Protein AF-A0A7K2AJX7-F1 (afdb_monomer_lite)

pLDDT: mean 92.1, std 9.22, range [39.94, 98.25]

Structure (mmCIF, N/CA/C/O backbone):
data_AF-A0A7K2AJX7-F1
#
_entry.id   AF-A0A7K2AJX7-F1
#
loop_
_atom_site.group_PDB
_atom_site.id
_atom_site.type_symbol
_atom_site.label_atom_id
_atom_site.label_alt_id
_atom_site.label_comp_id
_atom_site.label_asym_id
_atom_site.label_entity_id
_atom_site.label_seq_id
_atom_site.pdbx_PDB_ins_code
_atom_site.Cartn_x
_atom_site.Cartn_y
_atom_site.Cartn_z
_atom_site.occupancy
_atom_site.B_iso_or_equiv
_atom_site.auth_seq_id
_atom_site.auth_comp_id
_atom_site.auth_asym_id
_atom_site.auth_atom_id
_atom_site.pdbx_PDB_model_num
ATOM 1 N N . MET A 1 1 ? -2.634 -3.127 -13.736 1.00 83.56 1 MET A N 1
ATOM 2 C CA . MET A 1 1 ? -1.164 -2.987 -13.798 1.00 83.56 1 MET A CA 1
ATOM 3 C C . MET A 1 1 ? -0.470 -3.436 -12.511 1.00 83.56 1 MET A C 1
ATOM 5 O O . MET A 1 1 ? 0.397 -4.278 -12.623 1.00 83.56 1 MET A O 1
ATOM 9 N N . SER A 1 2 ? -0.853 -2.978 -11.305 1.00 89.31 2 SER A N 1
ATOM 10 C CA . SER A 1 2 ? -0.227 -3.463 -10.051 1.00 89.31 2 SER A CA 1
ATOM 11 C C . SER A 1 2 ? -0.227 -4.989 -9.900 1.00 89.31 2 SER A C 1
ATOM 13 O O . SER A 1 2 ? 0.815 -5.545 -9.590 1.00 89.31 2 SER A O 1
ATOM 15 N N . LYS A 1 3 ? -1.351 -5.655 -10.211 1.00 93.62 3 LYS A N 1
ATOM 16 C CA . LYS A 1 3 ? -1.447 -7.123 -10.252 1.00 93.62 3 LYS A CA 1
ATOM 17 C C . LYS A 1 3 ? -0.375 -7.754 -11.155 1.00 93.62 3 LYS A C 1
ATOM 19 O O . LYS A 1 3 ? 0.412 -8.548 -10.676 1.00 93.62 3 LYS A O 1
ATOM 24 N N . ALA A 1 4 ? -0.299 -7.321 -12.415 1.00 93.06 4 ALA A N 1
ATOM 25 C CA . ALA A 1 4 ? 0.663 -7.850 -13.383 1.00 93.06 4 ALA A CA 1
ATOM 26 C C . ALA A 1 4 ? 2.126 -7.639 -12.952 1.00 93.06 4 ALA A C 1
ATOM 28 O O . ALA A 1 4 ? 2.943 -8.530 -13.128 1.00 93.06 4 ALA A O 1
ATOM 29 N N . VAL A 1 5 ? 2.453 -6.479 -12.362 1.00 93.75 5 VAL A N 1
ATOM 30 C CA . VAL A 1 5 ? 3.798 -6.221 -11.811 1.00 93.75 5 VAL A CA 1
ATOM 31 C C . VAL A 1 5 ? 4.105 -7.165 -10.649 1.00 93.75 5 VAL A C 1
ATOM 33 O O . VAL A 1 5 ? 5.221 -7.653 -10.556 1.00 93.75 5 VAL A O 1
ATOM 36 N N . TYR A 1 6 ? 3.133 -7.420 -9.770 1.00 95.94 6 TYR A N 1
ATOM 37 C CA . TYR A 1 6 ? 3.307 -8.334 -8.644 1.00 95.94 6 TYR A CA 1
ATOM 38 C C . TYR A 1 6 ? 3.497 -9.781 -9.104 1.00 95.94 6 TYR A C 1
ATOM 40 O O . TYR A 1 6 ? 4.504 -10.383 -8.765 1.00 95.94 6 TYR A O 1
ATOM 48 N N . GLU A 1 7 ? 2.598 -10.299 -9.944 1.00 95.50 7 GLU A N 1
ATOM 49 C CA . GLU A 1 7 ? 2.668 -11.675 -10.463 1.00 95.50 7 GLU A CA 1
ATOM 50 C C . GLU A 1 7 ? 3.962 -11.931 -11.252 1.00 95.50 7 GLU A C 1
ATOM 52 O O . GLU A 1 7 ? 4.569 -12.988 -11.123 1.00 95.50 7 GLU A O 1
ATOM 57 N N . ALA A 1 8 ? 4.437 -10.950 -12.029 1.00 95.44 8 ALA A N 1
ATOM 58 C CA . ALA A 1 8 ? 5.695 -11.074 -12.767 1.00 95.44 8 ALA A CA 1
ATOM 59 C C . ALA A 1 8 ? 6.941 -11.130 -11.863 1.00 95.44 8 ALA A C 1
ATOM 61 O O . ALA A 1 8 ? 8.007 -11.535 -12.324 1.00 95.44 8 ALA A O 1
ATOM 62 N N . LEU A 1 9 ? 6.824 -10.690 -10.607 1.00 95.56 9 LEU A N 1
ATOM 63 C CA . LEU A 1 9 ? 7.930 -10.556 -9.661 1.00 95.56 9 LEU A CA 1
ATOM 64 C C . LEU A 1 9 ? 7.789 -11.460 -8.427 1.00 95.56 9 LEU A C 1
ATOM 66 O O . LEU A 1 9 ? 8.690 -11.483 -7.600 1.00 95.56 9 LEU A O 1
ATOM 70 N N . GLU A 1 10 ? 6.700 -12.219 -8.299 1.00 93.31 10 GLU A N 1
ATOM 71 C CA . GLU A 1 10 ? 6.389 -13.024 -7.108 1.00 93.31 10 GLU A CA 1
ATOM 72 C C . GLU A 1 10 ? 7.441 -14.110 -6.827 1.00 93.31 10 GLU A C 1
ATOM 74 O O . GLU A 1 10 ? 7.715 -14.431 -5.674 1.00 93.31 10 GLU A O 1
ATOM 79 N N . CYS A 1 11 ? 8.079 -14.642 -7.873 1.00 94.25 11 CYS A N 1
ATOM 80 C CA . CYS A 1 11 ? 9.150 -15.634 -7.748 1.00 94.25 11 CYS A CA 1
ATOM 81 C C . CYS A 1 11 ? 10.557 -15.020 -7.630 1.00 94.25 11 CYS A C 1
ATOM 83 O O . CYS A 1 11 ? 11.542 -15.759 -7.592 1.00 94.25 11 CYS A O 1
ATOM 85 N N . VAL A 1 12 ? 10.680 -13.691 -7.633 1.00 96.38 12 VAL A N 1
ATOM 86 C CA . VAL A 1 12 ? 11.974 -13.012 -7.505 1.00 96.38 12 VAL A CA 1
ATOM 87 C C . VAL A 1 12 ? 12.388 -13.007 -6.026 1.00 96.38 12 VAL A C 1
ATOM 89 O O . VAL A 1 12 ? 11.567 -12.657 -5.178 1.00 96.38 12 VAL A O 1
ATOM 92 N N . PRO A 1 13 ? 13.640 -13.370 -5.686 1.00 96.88 13 PRO A N 1
ATOM 93 C CA . PRO A 1 13 ? 14.113 -13.355 -4.302 1.00 96.88 13 PRO A CA 1
ATOM 94 C C . PRO A 1 13 ? 13.970 -11.980 -3.639 1.00 96.88 13 PRO A C 1
ATOM 96 O O . PRO A 1 13 ? 14.155 -10.946 -4.288 1.00 96.88 13 PRO A O 1
ATOM 99 N N . ALA A 1 14 ? 13.684 -11.968 -2.335 1.00 93.75 14 ALA A N 1
ATOM 100 C CA . ALA A 1 14 ? 13.473 -10.736 -1.576 1.00 93.75 14 ALA A CA 1
ATOM 101 C C . ALA A 1 14 ? 14.695 -9.806 -1.629 1.00 93.75 14 ALA A C 1
ATOM 103 O O . ALA A 1 14 ? 14.536 -8.600 -1.754 1.00 93.75 14 ALA A O 1
ATOM 104 N N . GLU A 1 15 ? 15.906 -10.360 -1.650 1.00 96.56 15 GLU A N 1
ATOM 105 C CA . GLU A 1 15 ? 17.162 -9.612 -1.741 1.00 96.56 15 GLU A CA 1
ATOM 106 C C . GLU A 1 15 ? 17.263 -8.807 -3.043 1.00 96.56 15 GLU A C 1
ATOM 108 O O . GLU A 1 15 ? 17.814 -7.709 -3.062 1.00 96.56 15 GLU A O 1
ATOM 113 N N . VAL A 1 16 ? 16.707 -9.339 -4.136 1.00 96.94 16 VAL A N 1
ATOM 114 C CA . VAL A 1 16 ? 16.641 -8.642 -5.428 1.00 96.94 16 VAL A CA 1
ATOM 115 C C . VAL A 1 16 ? 15.528 -7.595 -5.409 1.00 96.94 16 VAL A C 1
ATOM 117 O O . VAL A 1 16 ? 15.697 -6.503 -5.945 1.00 96.94 16 VAL A O 1
ATOM 120 N N . LEU A 1 17 ? 14.396 -7.898 -4.768 1.00 95.44 17 LEU A N 1
ATOM 121 C CA . LEU A 1 17 ? 13.295 -6.947 -4.586 1.00 95.44 17 LEU A CA 1
ATOM 122 C C . LEU A 1 17 ? 13.648 -5.797 -3.630 1.00 95.44 17 LEU A C 1
ATOM 124 O O . LEU A 1 17 ? 13.038 -4.733 -3.726 1.00 95.44 17 LEU A O 1
ATOM 128 N N . ASP A 1 18 ? 14.624 -5.979 -2.746 1.00 93.88 18 ASP A N 1
ATOM 129 C CA . ASP A 1 18 ? 15.121 -4.943 -1.840 1.00 93.88 18 ASP A CA 1
ATOM 130 C C . ASP A 1 18 ? 16.225 -4.078 -2.472 1.00 93.88 18 ASP A C 1
ATOM 132 O O . ASP A 1 18 ? 16.522 -3.003 -1.949 1.00 93.88 18 ASP A O 1
ATOM 136 N N . ASP A 1 19 ? 16.798 -4.480 -3.614 1.00 96.38 19 ASP A N 1
ATOM 137 C CA . ASP A 1 19 ? 17.818 -3.706 -4.326 1.00 96.38 19 ASP A CA 1
ATOM 138 C C . ASP A 1 19 ? 17.204 -2.497 -5.073 1.00 96.38 19 ASP A C 1
ATOM 140 O O . ASP A 1 19 ? 16.436 -2.661 -6.032 1.00 96.38 19 ASP A O 1
ATOM 144 N N . PRO A 1 20 ? 17.572 -1.247 -4.724 1.00 96.25 20 PRO A N 1
ATOM 145 C CA . PRO A 1 20 ? 17.168 -0.064 -5.480 1.00 96.25 20 PRO A CA 1
ATOM 146 C C . PRO A 1 20 ? 17.550 -0.109 -6.966 1.00 96.25 20 PRO A C 1
ATOM 148 O O . PRO A 1 20 ? 16.803 0.393 -7.818 1.00 96.25 20 PRO A O 1
ATOM 151 N N . GLY A 1 21 ? 18.707 -0.704 -7.276 1.00 95.81 21 GLY A N 1
ATOM 152 C CA . GLY A 1 21 ? 19.249 -0.833 -8.623 1.00 95.81 21 GLY A CA 1
ATOM 153 C C . GLY A 1 21 ? 18.372 -1.697 -9.521 1.00 95.81 21 GLY A C 1
ATOM 154 O O . GLY A 1 21 ? 18.115 -1.316 -10.666 1.00 95.81 21 GLY A O 1
ATOM 155 N N . PHE A 1 22 ? 17.830 -2.794 -8.990 1.00 96.94 22 PHE A N 1
ATOM 156 C CA . PHE A 1 22 ? 16.862 -3.644 -9.680 1.00 96.94 22 PHE A CA 1
ATOM 157 C C . PHE A 1 22 ? 15.633 -2.856 -10.160 1.00 96.94 22 PHE A C 1
ATOM 159 O O . PHE A 1 22 ? 15.282 -2.888 -11.345 1.00 96.94 22 PHE A O 1
ATOM 166 N N . TRP A 1 23 ? 15.009 -2.071 -9.278 1.00 96.88 23 TRP A N 1
ATOM 167 C CA . TRP A 1 23 ? 13.841 -1.257 -9.639 1.00 96.88 23 TRP A CA 1
ATOM 168 C C . TRP A 1 23 ? 14.170 -0.155 -10.639 1.00 96.88 23 TRP A C 1
ATOM 170 O O . TRP A 1 23 ? 13.371 0.113 -11.544 1.00 96.88 23 TRP A O 1
ATOM 180 N N . ARG A 1 24 ? 15.350 0.458 -10.506 1.00 96.38 24 ARG A N 1
ATOM 181 C CA . ARG A 1 24 ? 15.862 1.446 -11.460 1.00 96.38 24 ARG A CA 1
ATOM 182 C C . ARG A 1 24 ? 16.050 0.830 -12.839 1.00 96.38 24 ARG A C 1
ATOM 184 O O . ARG A 1 24 ? 15.589 1.399 -13.827 1.00 96.38 24 ARG A O 1
ATOM 191 N N . TYR A 1 25 ? 16.653 -0.354 -12.901 1.00 97.00 25 TYR A N 1
ATOM 192 C CA . TYR A 1 25 ? 16.825 -1.110 -14.135 1.00 97.00 25 TYR A CA 1
ATOM 193 C C . TYR A 1 25 ? 15.477 -1.426 -14.788 1.00 97.00 25 TYR A C 1
ATOM 195 O O . TYR A 1 25 ? 15.282 -1.070 -15.948 1.00 97.00 25 TYR A O 1
ATOM 203 N N . LEU A 1 26 ? 14.515 -2.001 -14.055 1.00 96.81 26 LEU A N 1
ATOM 204 C CA . LEU A 1 26 ? 13.186 -2.296 -14.602 1.00 96.81 26 LEU A CA 1
ATOM 205 C C . LEU A 1 26 ? 12.487 -1.038 -15.130 1.00 96.81 26 LEU A C 1
ATOM 207 O O . LEU A 1 26 ? 11.954 -1.035 -16.244 1.00 96.81 26 LEU A O 1
ATOM 211 N N . SER A 1 27 ? 12.526 0.037 -14.341 1.00 96.44 27 SER A N 1
ATOM 212 C CA . SER A 1 27 ? 11.886 1.309 -14.671 1.00 96.44 27 SER A CA 1
ATOM 213 C C . SER A 1 27 ? 12.445 1.910 -15.955 1.00 96.44 27 SER A C 1
ATOM 215 O O . SER A 1 27 ? 11.671 2.286 -16.829 1.00 96.44 27 SER A O 1
ATOM 217 N N . LEU A 1 28 ? 13.771 1.971 -16.097 1.00 95.44 28 LEU A N 1
ATOM 218 C CA . LEU A 1 28 ? 14.417 2.580 -17.262 1.00 95.44 28 LEU A CA 1
ATOM 219 C C . LEU A 1 28 ? 14.406 1.663 -18.491 1.00 95.44 28 LEU A C 1
ATOM 221 O O . LEU A 1 28 ? 14.245 2.140 -19.609 1.00 95.44 28 LEU A O 1
ATOM 225 N N . ARG A 1 29 ? 14.578 0.349 -18.306 1.00 97.00 29 ARG A N 1
ATOM 226 C CA . ARG A 1 29 ? 14.749 -0.593 -19.421 1.00 97.00 29 ARG A CA 1
ATOM 227 C C . ARG A 1 29 ? 13.436 -1.023 -20.066 1.00 97.00 29 ARG A C 1
ATOM 229 O O . ARG A 1 29 ? 13.428 -1.235 -21.281 1.00 97.00 29 ARG A O 1
ATOM 236 N N . TYR A 1 30 ? 12.381 -1.208 -19.269 1.00 95.88 30 TYR A N 1
ATOM 237 C CA . TYR A 1 30 ? 11.137 -1.852 -19.716 1.00 95.88 30 TYR A CA 1
ATOM 238 C C . TYR A 1 30 ? 9.883 -0.999 -19.514 1.00 95.88 30 TYR A C 1
ATOM 240 O O . TYR A 1 30 ? 8.903 -1.199 -20.225 1.00 95.88 30 TYR A O 1
ATOM 248 N N . PHE A 1 31 ? 9.889 -0.057 -18.567 1.00 96.00 31 PHE A N 1
ATOM 249 C CA . PHE A 1 31 ? 8.690 0.705 -18.193 1.00 96.00 31 PHE A CA 1
ATOM 250 C C . PHE A 1 31 ? 8.821 2.216 -18.398 1.00 96.00 31 PHE A C 1
ATOM 252 O O . PHE A 1 31 ? 7.939 2.956 -17.957 1.00 96.00 31 PHE A O 1
ATOM 259 N N . TRP A 1 32 ? 9.879 2.678 -19.070 1.00 94.75 32 TRP A N 1
ATOM 260 C CA . TRP A 1 32 ? 10.177 4.103 -19.206 1.00 94.75 32 TRP A CA 1
ATOM 261 C C . TRP A 1 32 ? 8.992 4.878 -19.775 1.00 94.75 32 TRP A C 1
ATOM 263 O O . TRP A 1 32 ? 8.509 5.804 -19.127 1.00 94.75 32 TRP A O 1
ATOM 273 N N . ASP A 1 33 ? 8.461 4.443 -20.919 1.00 94.44 33 ASP A N 1
ATOM 274 C CA . ASP A 1 33 ? 7.368 5.139 -21.603 1.00 94.44 33 ASP A CA 1
ATOM 275 C C . ASP A 1 33 ? 6.112 5.224 -20.732 1.00 94.44 33 ASP A C 1
ATOM 277 O O . ASP A 1 33 ? 5.469 6.270 -20.641 1.00 94.44 33 ASP A O 1
ATOM 281 N N . PHE A 1 34 ? 5.790 4.142 -20.018 1.00 94.19 34 PHE A N 1
ATOM 282 C CA . PHE A 1 34 ? 4.660 4.115 -19.094 1.00 94.19 34 PHE A CA 1
ATOM 283 C C . PHE A 1 34 ? 4.852 5.089 -17.926 1.00 94.19 34 PHE A C 1
ATOM 285 O O . PHE A 1 34 ? 3.918 5.806 -17.560 1.00 94.19 34 PHE A O 1
ATOM 292 N N . ILE A 1 35 ? 6.044 5.116 -17.323 1.00 94.50 35 ILE A N 1
ATOM 293 C CA . ILE A 1 35 ? 6.345 5.988 -16.182 1.00 94.50 35 ILE A CA 1
ATOM 294 C C . ILE A 1 35 ? 6.377 7.453 -16.627 1.00 94.50 35 ILE A C 1
ATOM 296 O O . ILE A 1 35 ? 5.765 8.291 -15.967 1.00 94.50 35 ILE A O 1
ATOM 300 N N . ALA A 1 36 ? 7.025 7.748 -17.755 1.00 93.69 36 ALA A N 1
ATOM 301 C CA . ALA A 1 36 ? 7.120 9.088 -18.321 1.00 93.69 36 ALA A CA 1
ATOM 302 C C . ALA A 1 36 ? 5.742 9.647 -18.694 1.00 93.69 36 ALA A C 1
ATOM 304 O O . ALA A 1 36 ? 5.429 10.779 -18.335 1.00 93.69 36 ALA A O 1
ATOM 305 N N . TRP A 1 37 ? 4.880 8.837 -19.321 1.00 93.50 37 TRP A N 1
ATOM 306 C CA . TRP A 1 37 ? 3.487 9.207 -19.587 1.00 93.50 37 TRP A CA 1
ATOM 307 C C . TRP A 1 37 ? 2.703 9.467 -18.294 1.00 93.50 37 TRP A C 1
ATOM 309 O O . TRP A 1 37 ? 1.980 10.454 -18.171 1.00 93.50 37 TRP A O 1
ATOM 319 N N . ARG A 1 38 ? 2.850 8.590 -17.296 1.00 90.00 38 ARG A N 1
ATOM 320 C CA . ARG A 1 38 ? 2.105 8.687 -16.037 1.00 90.00 38 ARG A CA 1
ATOM 321 C C . ARG A 1 38 ? 2.490 9.917 -15.213 1.00 90.00 38 ARG A C 1
ATOM 323 O O . ARG A 1 38 ? 1.624 10.519 -14.579 1.00 90.00 38 ARG A O 1
ATOM 330 N N . GLU A 1 39 ? 3.777 10.234 -15.163 1.00 91.94 39 GLU A N 1
ATOM 331 C CA . GLU A 1 39 ? 4.352 11.268 -14.299 1.00 91.94 39 GLU A CA 1
ATOM 332 C C . GLU A 1 39 ? 4.834 12.488 -15.114 1.00 91.94 39 GLU A C 1
ATOM 334 O O . GLU A 1 39 ? 5.680 13.251 -14.648 1.00 91.94 39 GLU A O 1
ATOM 339 N N . GLU A 1 40 ? 4.255 12.712 -16.303 1.00 92.12 40 GLU A N 1
ATOM 340 C CA . GLU A 1 40 ? 4.613 13.767 -17.270 1.00 92.12 40 GLU A CA 1
ATOM 341 C C . GLU A 1 40 ? 4.817 15.139 -16.605 1.00 92.12 40 GLU A C 1
ATOM 343 O O . GLU A 1 40 ? 5.854 15.784 -16.765 1.00 92.12 40 GLU A O 1
ATOM 348 N N . LYS A 1 41 ? 3.866 15.559 -15.757 1.00 89.31 41 LYS A N 1
ATOM 349 C CA . LYS A 1 41 ? 3.941 16.837 -15.023 1.00 89.31 41 LYS A CA 1
ATOM 350 C C . LYS A 1 41 ? 5.124 16.912 -14.062 1.00 89.31 41 LYS A C 1
ATOM 352 O O . LYS A 1 41 ? 5.670 17.987 -13.834 1.00 89.31 41 LYS A O 1
ATOM 357 N N . ALA A 1 42 ? 5.487 15.801 -13.430 1.00 86.94 42 ALA A N 1
ATOM 358 C CA . ALA A 1 42 ? 6.614 15.769 -12.509 1.00 86.94 42 ALA A CA 1
ATOM 359 C C . ALA A 1 42 ? 7.951 15.722 -13.265 1.00 86.94 42 ALA A C 1
ATOM 361 O O . ALA A 1 42 ? 8.929 16.315 -12.806 1.00 86.94 42 ALA A O 1
ATOM 362 N N . PHE A 1 43 ? 7.977 15.069 -14.428 1.00 90.06 43 PHE A N 1
ATOM 363 C CA . PHE A 1 43 ? 9.147 14.969 -15.302 1.00 90.06 43 PHE A CA 1
ATOM 364 C C . PHE A 1 43 ? 9.470 16.303 -15.977 1.00 90.06 43 PHE A C 1
ATOM 366 O O . PHE A 1 43 ? 10.635 16.691 -16.014 1.00 90.06 43 PHE A O 1
ATOM 373 N N . ALA A 1 44 ? 8.453 17.082 -16.357 1.00 88.31 44 ALA A N 1
ATOM 374 C CA . ALA A 1 44 ? 8.624 18.467 -16.806 1.00 88.31 44 ALA A CA 1
ATOM 375 C C . ALA A 1 44 ? 9.381 19.353 -15.790 1.00 88.31 44 ALA A C 1
ATOM 377 O O . ALA A 1 44 ? 10.016 20.328 -16.177 1.00 88.31 44 ALA A O 1
ATOM 378 N N . ASN A 1 45 ? 9.371 18.990 -14.500 1.00 88.56 45 ASN A N 1
ATOM 379 C CA . ASN A 1 45 ? 10.109 19.678 -13.434 1.00 88.56 45 ASN A CA 1
ATOM 380 C C . ASN A 1 45 ? 11.484 19.043 -13.122 1.00 88.56 45 ASN A C 1
ATOM 382 O O . ASN A 1 45 ? 12.070 19.328 -12.079 1.00 88.56 45 ASN A O 1
ATOM 386 N N . GLY A 1 46 ? 11.986 18.132 -13.961 1.00 85.25 46 GLY A N 1
ATOM 387 C CA . GLY A 1 46 ? 13.305 17.507 -13.805 1.00 85.25 46 GLY A CA 1
ATOM 388 C C . GLY A 1 46 ? 13.379 16.352 -12.798 1.00 85.25 46 GLY A C 1
ATOM 389 O O . GLY A 1 46 ? 14.425 15.715 -12.673 1.00 85.25 46 GLY A O 1
ATOM 390 N N . ASN A 1 47 ? 12.291 16.020 -12.097 1.00 84.06 47 ASN A N 1
ATOM 391 C CA . ASN A 1 47 ? 12.315 15.093 -10.959 1.00 84.06 47 ASN A CA 1
ATOM 392 C C . ASN A 1 47 ? 12.133 13.617 -11.358 1.00 84.06 47 ASN A C 1
ATOM 394 O O . ASN A 1 47 ? 11.267 12.922 -10.828 1.00 84.06 47 ASN A O 1
ATOM 398 N N . HIS A 1 48 ? 12.935 13.143 -12.308 1.00 88.62 48 HIS A N 1
ATOM 399 C CA . HIS A 1 48 ? 12.799 11.813 -12.909 1.00 88.62 48 HIS A CA 1
ATOM 400 C C . HIS A 1 48 ? 13.149 10.697 -11.918 1.00 88.62 48 HIS A C 1
ATOM 402 O O . HIS A 1 48 ? 12.361 9.775 -11.701 1.00 88.62 48 HIS A O 1
ATOM 408 N N . MET A 1 49 ? 14.304 10.829 -11.252 1.00 90.31 49 MET A N 1
ATOM 409 C CA . MET A 1 49 ? 14.867 9.795 -10.374 1.00 90.31 49 MET A CA 1
ATOM 410 C C . MET A 1 49 ? 13.923 9.394 -9.240 1.00 90.31 49 MET A C 1
ATOM 412 O O . MET A 1 49 ? 13.817 8.219 -8.918 1.00 90.31 49 MET A O 1
ATOM 416 N N . LYS A 1 50 ? 13.134 10.329 -8.704 1.00 91.12 50 LYS A N 1
ATOM 417 C CA . LYS A 1 50 ? 12.148 10.041 -7.652 1.00 91.12 50 LYS A CA 1
ATOM 418 C C . LYS A 1 50 ? 11.145 8.937 -8.020 1.00 91.12 50 LYS A C 1
ATOM 420 O O . LYS A 1 50 ? 10.644 8.266 -7.122 1.00 91.12 50 LYS A O 1
ATOM 425 N N . TYR A 1 51 ? 10.817 8.782 -9.302 1.00 93.12 51 TYR A N 1
ATOM 426 C CA . TYR A 1 51 ? 9.766 7.870 -9.764 1.00 93.12 51 TYR A CA 1
ATOM 427 C C . TYR A 1 51 ? 10.297 6.580 -10.387 1.00 93.12 51 TYR A C 1
ATOM 429 O O . TYR A 1 51 ? 9.506 5.661 -10.601 1.00 93.12 51 TYR A O 1
ATOM 437 N N . VAL A 1 52 ? 11.602 6.504 -10.651 1.00 93.62 52 VAL A N 1
ATOM 438 C CA . VAL A 1 52 ? 12.259 5.329 -11.246 1.00 93.62 52 VAL A CA 1
ATOM 439 C C . VAL A 1 52 ? 13.223 4.642 -10.281 1.00 93.62 52 VAL A C 1
ATOM 441 O O . VAL A 1 52 ? 13.539 3.477 -10.479 1.00 93.62 52 VAL A O 1
ATOM 444 N N . ASP A 1 53 ? 13.691 5.337 -9.245 1.00 92.50 53 ASP A N 1
ATOM 445 C CA . ASP A 1 53 ? 14.709 4.836 -8.326 1.00 92.50 53 ASP A CA 1
ATOM 446 C C . ASP A 1 53 ? 14.104 4.176 -7.082 1.00 92.50 53 ASP A C 1
ATOM 448 O O . ASP A 1 53 ? 13.337 4.800 -6.340 1.00 92.50 53 ASP A O 1
ATOM 452 N N . GLY A 1 54 ? 14.480 2.920 -6.832 1.00 90.56 54 GLY A N 1
ATOM 453 C CA . GLY A 1 54 ? 13.988 2.136 -5.702 1.00 90.56 54 GLY A CA 1
ATOM 454 C C . GLY A 1 54 ? 14.453 2.631 -4.328 1.00 90.56 54 GLY A C 1
ATOM 455 O O . GLY A 1 54 ? 13.850 2.233 -3.335 1.00 90.56 54 GLY A O 1
ATOM 456 N N . GLU A 1 55 ? 15.433 3.547 -4.246 1.00 92.25 55 GLU A N 1
ATOM 457 C CA . GLU A 1 55 ? 15.906 4.123 -2.969 1.00 92.25 55 GLU A CA 1
ATOM 458 C C . GLU A 1 55 ? 14.756 4.734 -2.160 1.00 92.25 55 GLU A C 1
ATOM 460 O O . GLU A 1 55 ? 14.717 4.680 -0.931 1.00 92.25 55 GLU A O 1
ATOM 465 N N . LYS A 1 56 ? 13.770 5.298 -2.865 1.00 89.06 56 LYS A N 1
ATOM 466 C CA . LYS A 1 56 ? 12.503 5.746 -2.290 1.00 89.06 56 LYS A CA 1
ATOM 467 C C . LYS A 1 56 ? 11.391 4.839 -2.800 1.00 89.06 56 LYS A C 1
ATOM 469 O O . LYS A 1 56 ? 10.548 5.270 -3.583 1.00 89.06 56 LYS A O 1
ATOM 474 N N . SER A 1 57 ? 11.361 3.598 -2.318 1.00 89.25 57 SER A N 1
ATOM 475 C CA . SER A 1 57 ? 10.434 2.521 -2.717 1.00 89.25 57 SER A CA 1
ATOM 476 C C . SER A 1 57 ? 8.960 2.946 -2.842 1.00 89.25 57 SER A C 1
ATOM 478 O O . SER A 1 57 ? 8.247 2.578 -3.771 1.00 89.25 57 SER A O 1
ATOM 480 N N . VAL A 1 58 ? 8.486 3.795 -1.935 1.00 90.94 58 VAL A N 1
ATOM 481 C CA . VAL A 1 58 ? 7.108 4.319 -1.918 1.00 90.94 58 VAL A CA 1
ATOM 482 C C . VAL A 1 58 ? 6.862 5.504 -2.870 1.00 90.94 58 VAL A C 1
ATOM 484 O O . VAL A 1 58 ? 5.719 5.927 -3.049 1.00 90.94 58 VAL A O 1
ATOM 487 N N . GLU A 1 59 ? 7.906 6.085 -3.453 1.00 92.12 59 GLU A N 1
ATOM 488 C CA . GLU A 1 59 ? 7.838 7.110 -4.506 1.00 92.12 59 GLU A CA 1
ATOM 489 C C . GLU A 1 59 ? 7.967 6.478 -5.894 1.00 92.12 59 GLU A C 1
ATOM 491 O O . GLU A 1 59 ? 7.164 6.809 -6.774 1.00 92.12 59 GLU A O 1
ATOM 496 N N . CYS A 1 60 ? 8.910 5.536 -6.040 1.00 94.75 60 CYS A N 1
ATOM 497 C CA . CYS A 1 60 ? 9.136 4.751 -7.249 1.00 94.75 60 CYS A CA 1
ATOM 498 C C . CYS A 1 60 ? 7.832 4.122 -7.739 1.00 94.75 60 CYS A C 1
ATOM 500 O O . CYS A 1 60 ? 7.102 3.487 -6.974 1.00 94.75 60 CYS A O 1
ATOM 502 N N . VAL A 1 61 ? 7.512 4.305 -9.021 1.00 94.25 61 VAL A N 1
ATOM 503 C CA . VAL A 1 61 ? 6.232 3.866 -9.583 1.00 94.25 61 VAL A CA 1
ATOM 504 C C . VAL A 1 61 ? 6.096 2.350 -9.496 1.00 94.25 61 VAL A C 1
ATOM 506 O O . VAL A 1 61 ? 5.079 1.881 -8.980 1.00 94.25 61 VAL A O 1
ATOM 509 N N . LEU A 1 62 ? 7.106 1.599 -9.944 1.00 95.62 62 LEU A N 1
ATOM 510 C CA . LEU A 1 62 ? 7.051 0.136 -9.976 1.00 95.62 62 LEU A CA 1
ATOM 511 C C . LEU A 1 62 ? 7.076 -0.469 -8.576 1.00 95.62 62 LEU A C 1
ATOM 513 O O . LEU A 1 62 ? 6.174 -1.238 -8.243 1.00 95.62 62 LEU A O 1
ATOM 517 N N . THR A 1 63 ? 8.022 -0.055 -7.730 1.00 95.62 63 THR A N 1
ATOM 518 C CA . THR A 1 63 ? 8.119 -0.564 -6.357 1.00 95.62 63 THR A CA 1
ATOM 519 C C . THR A 1 63 ? 6.834 -0.279 -5.584 1.00 95.62 63 THR A C 1
ATOM 521 O O . THR A 1 63 ? 6.275 -1.164 -4.944 1.00 95.62 63 THR A O 1
ATOM 524 N N . ARG A 1 64 ? 6.253 0.919 -5.721 1.00 94.69 64 ARG A N 1
ATOM 525 C CA . ARG A 1 64 ? 4.955 1.241 -5.113 1.00 94.69 64 ARG A CA 1
ATOM 526 C C . ARG A 1 64 ? 3.828 0.363 -5.649 1.00 94.69 64 ARG A C 1
ATOM 528 O O . ARG A 1 64 ? 2.927 0.013 -4.894 1.00 94.69 64 ARG A O 1
ATOM 535 N N . MET A 1 65 ? 3.812 0.056 -6.943 1.00 94.25 65 MET A N 1
ATOM 536 C CA . MET A 1 65 ? 2.782 -0.803 -7.532 1.00 94.25 65 MET A CA 1
ATOM 537 C C . MET A 1 65 ? 2.873 -2.235 -7.016 1.00 94.25 65 MET A C 1
ATOM 539 O O . MET A 1 65 ? 1.823 -2.801 -6.712 1.00 94.25 65 MET A O 1
ATOM 543 N N . TYR A 1 66 ? 4.092 -2.754 -6.864 1.00 96.00 66 TYR A N 1
ATOM 544 C CA . TYR A 1 66 ? 4.379 -4.038 -6.235 1.00 96.00 66 TYR A CA 1
ATOM 545 C C . TYR A 1 66 ? 3.951 -4.046 -4.760 1.00 96.00 66 TYR A C 1
ATOM 547 O O . TYR A 1 66 ? 3.094 -4.832 -4.360 1.00 96.00 66 TYR A O 1
ATOM 555 N N . LEU A 1 67 ? 4.442 -3.087 -3.968 1.00 95.69 67 LEU A N 1
ATOM 556 C CA . LEU A 1 67 ? 4.170 -2.998 -2.531 1.00 95.69 67 LEU A CA 1
ATOM 557 C C . LEU A 1 67 ? 2.683 -2.822 -2.206 1.00 95.69 67 LEU A C 1
ATOM 559 O O . LEU A 1 67 ? 2.232 -3.291 -1.171 1.00 95.69 67 LEU A O 1
ATOM 563 N N . ARG A 1 68 ? 1.890 -2.176 -3.071 1.00 95.62 68 ARG A N 1
ATOM 564 C CA . ARG A 1 68 ? 0.427 -2.103 -2.884 1.00 95.62 68 ARG A CA 1
ATOM 565 C C . ARG A 1 68 ? -0.239 -3.470 -2.944 1.00 95.62 68 ARG A C 1
ATOM 567 O O . ARG A 1 68 ? -1.155 -3.707 -2.168 1.00 95.62 68 ARG A O 1
ATOM 574 N N . MET A 1 69 ? 0.187 -4.326 -3.873 1.00 96.06 69 MET A N 1
ATOM 575 C CA . MET A 1 69 ? -0.327 -5.693 -3.981 1.00 96.06 69 MET A CA 1
ATOM 576 C C . MET A 1 69 ? 0.118 -6.529 -2.787 1.00 96.06 69 MET A C 1
ATOM 578 O O . MET A 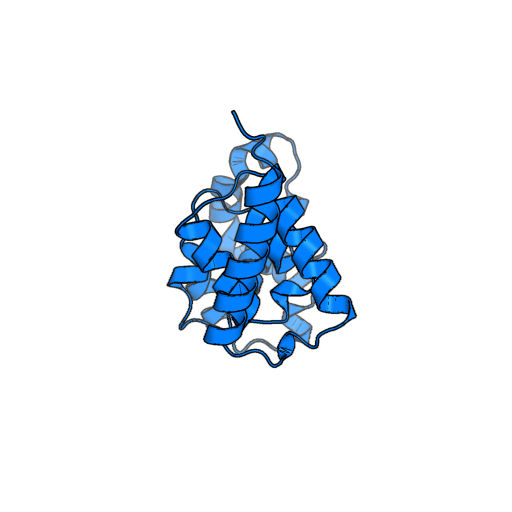1 69 ? -0.721 -7.155 -2.147 1.00 96.06 69 MET A O 1
ATOM 582 N N . ALA A 1 70 ? 1.405 -6.447 -2.436 1.00 95.62 70 ALA A N 1
ATOM 583 C CA . ALA A 1 70 ? 1.951 -7.113 -1.258 1.00 95.62 70 ALA A CA 1
ATOM 584 C C . ALA A 1 70 ? 1.197 -6.704 0.020 1.00 95.62 70 ALA A C 1
ATOM 586 O O . ALA A 1 70 ? 0.760 -7.554 0.787 1.00 95.62 70 ALA A O 1
ATOM 587 N N . ALA A 1 71 ? 0.957 -5.401 0.204 1.00 96.88 71 ALA A N 1
ATOM 588 C CA . ALA A 1 71 ? 0.264 -4.868 1.371 1.00 96.88 71 ALA A CA 1
ATOM 589 C C . ALA A 1 71 ? -1.178 -5.370 1.495 1.00 96.88 71 ALA A C 1
ATOM 591 O O . ALA A 1 71 ? -1.665 -5.481 2.608 1.00 96.88 71 ALA A O 1
ATOM 592 N N . VAL A 1 72 ? -1.878 -5.667 0.393 1.00 96.75 72 VAL A N 1
ATOM 593 C CA . VAL A 1 72 ? -3.233 -6.245 0.465 1.00 96.75 72 VAL A CA 1
ATOM 594 C C . VAL A 1 72 ? -3.239 -7.768 0.561 1.00 96.75 72 VAL A C 1
ATOM 596 O O . VAL A 1 72 ? -4.312 -8.332 0.747 1.00 96.75 72 VAL A O 1
ATOM 599 N N . GLY A 1 73 ? -2.081 -8.423 0.484 1.00 95.44 73 GLY A N 1
ATOM 600 C CA . GLY A 1 73 ? -1.931 -9.863 0.690 1.00 95.44 73 GLY A CA 1
ATOM 601 C C . GLY A 1 73 ? -1.777 -10.708 -0.572 1.00 95.44 73 GLY A C 1
ATOM 602 O O . GLY A 1 73 ? -1.552 -11.898 -0.417 1.00 95.44 73 GLY A O 1
ATOM 603 N N . GLY A 1 74 ? -1.826 -10.120 -1.776 1.00 94.94 74 GLY A N 1
ATOM 604 C CA . GLY A 1 74 ? -1.628 -10.886 -3.011 1.00 94.94 74 GLY A CA 1
ATOM 605 C C . GLY A 1 74 ? -2.598 -10.580 -4.164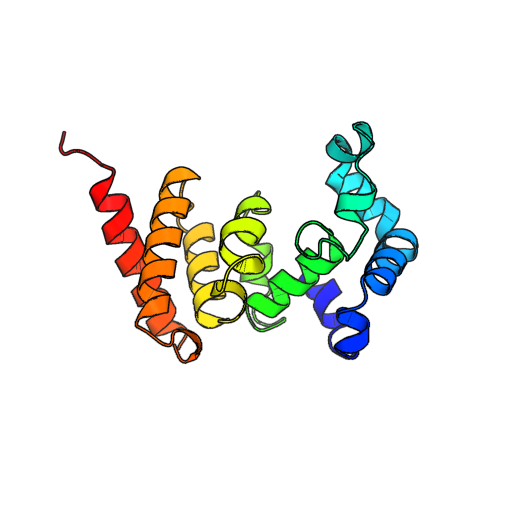 1.00 94.94 74 GLY A C 1
ATOM 606 O O . GLY A 1 74 ? -3.435 -9.665 -4.079 1.00 94.94 74 GLY A O 1
ATOM 607 N N . PRO A 1 75 ? -2.454 -11.299 -5.299 1.00 94.12 75 PRO A N 1
ATOM 608 C CA . PRO A 1 75 ? -3.191 -11.081 -6.549 1.00 94.12 75 PRO A CA 1
ATOM 609 C C . PRO A 1 75 ? -4.709 -11.280 -6.443 1.00 94.12 75 PRO A C 1
ATOM 611 O O . PRO A 1 75 ? -5.460 -10.636 -7.185 1.00 94.12 75 PRO A O 1
ATOM 614 N N . GLU A 1 76 ? -5.182 -12.095 -5.505 1.00 93.44 76 GLU A N 1
ATOM 615 C CA . GLU A 1 76 ? -6.596 -12.316 -5.188 1.00 93.44 76 GLU A CA 1
ATOM 616 C C . GLU A 1 76 ? -7.305 -11.031 -4.728 1.00 93.44 76 GLU A C 1
ATOM 618 O O . GLU A 1 76 ? -8.512 -10.866 -4.914 1.00 93.44 76 GLU A O 1
ATOM 623 N N . HIS A 1 77 ? -6.544 -10.060 -4.217 1.00 94.31 77 HIS A N 1
ATOM 624 C CA . HIS A 1 77 ? -7.044 -8.773 -3.742 1.00 94.31 77 HIS A CA 1
ATOM 625 C C . HIS A 1 77 ? -6.779 -7.612 -4.714 1.00 94.31 77 HIS A C 1
ATOM 627 O O . HIS A 1 77 ? -6.911 -6.438 -4.350 1.00 94.31 77 HIS A O 1
ATOM 633 N N . ALA A 1 78 ? -6.467 -7.901 -5.982 1.00 90.81 78 ALA A N 1
ATOM 634 C CA . ALA A 1 78 ? -6.155 -6.887 -6.995 1.00 90.81 78 ALA A CA 1
ATOM 635 C C . ALA A 1 78 ? -7.233 -5.797 -7.156 1.00 90.81 78 ALA A C 1
ATOM 637 O O . ALA A 1 78 ? -6.904 -4.627 -7.382 1.00 90.81 78 ALA A O 1
ATOM 638 N N . GLY A 1 79 ? -8.513 -6.158 -6.996 1.00 90.06 79 GLY A N 1
ATOM 639 C CA . GLY A 1 79 ? -9.633 -5.211 -7.043 1.00 90.06 79 GLY A CA 1
ATOM 640 C C . GLY A 1 79 ? -9.574 -4.135 -5.951 1.00 90.06 79 GLY A C 1
ATOM 641 O O . GLY A 1 79 ? -10.069 -3.027 -6.147 1.00 90.06 79 GLY A O 1
ATOM 642 N N . ILE A 1 80 ? -8.919 -4.423 -4.822 1.00 91.94 80 ILE A N 1
ATOM 643 C CA . ILE A 1 80 ? -8.709 -3.479 -3.719 1.00 91.94 80 ILE A CA 1
ATOM 644 C C . ILE A 1 80 ? -7.514 -2.569 -4.031 1.00 91.94 80 ILE A C 1
ATOM 646 O O . ILE A 1 80 ? -7.635 -1.345 -3.981 1.00 91.94 80 ILE A O 1
ATOM 650 N N . ALA A 1 81 ? -6.377 -3.148 -4.433 1.00 89.56 81 ALA A N 1
ATOM 651 C CA . ALA A 1 81 ? -5.142 -2.406 -4.709 1.00 89.56 81 ALA A CA 1
ATOM 652 C C . ALA A 1 81 ? -5.292 -1.355 -5.829 1.00 89.56 81 ALA A C 1
ATOM 654 O O . ALA A 1 81 ? -4.695 -0.274 -5.772 1.00 89.56 81 ALA A O 1
ATOM 655 N N . GLY A 1 82 ? -6.093 -1.664 -6.855 1.00 86.62 82 GLY A N 1
ATOM 656 C CA . GLY A 1 82 ? -6.371 -0.772 -7.986 1.00 86.62 82 GLY A CA 1
ATOM 657 C C . GLY A 1 82 ? -7.652 0.059 -7.867 1.00 86.62 82 GLY A C 1
ATOM 658 O O . GLY A 1 82 ? -7.849 0.964 -8.674 1.00 86.62 82 GLY A O 1
ATOM 659 N N . GLY A 1 83 ? -8.517 -0.231 -6.890 1.00 86.31 83 GLY A N 1
ATOM 660 C CA . GLY A 1 83 ? -9.903 0.247 -6.874 1.00 86.31 83 GLY A CA 1
ATOM 661 C C . GLY A 1 83 ? -10.112 1.693 -6.425 1.00 86.31 83 GLY A C 1
ATOM 662 O O . GLY A 1 83 ? -11.207 2.216 -6.590 1.00 86.31 83 GLY A O 1
ATOM 663 N N . ILE A 1 84 ? -9.096 2.358 -5.862 1.00 87.75 84 ILE A N 1
ATOM 664 C CA . ILE A 1 84 ? -9.233 3.713 -5.305 1.00 87.75 84 ILE A CA 1
ATOM 665 C C . ILE A 1 84 ? -8.769 4.757 -6.342 1.00 87.75 84 ILE A C 1
ATOM 667 O O . ILE A 1 84 ? -7.567 4.817 -6.648 1.00 87.75 84 ILE A O 1
ATOM 671 N N . PRO A 1 85 ? -9.655 5.641 -6.844 1.00 83.38 85 PRO A N 1
ATOM 672 C CA . PRO A 1 85 ? -9.273 6.710 -7.768 1.00 83.38 85 PRO A CA 1
ATOM 673 C C . PRO A 1 85 ? -8.301 7.697 -7.111 1.00 83.38 85 PRO A C 1
ATOM 675 O O . PRO A 1 85 ? -8.459 8.018 -5.935 1.00 83.38 85 PRO A O 1
ATOM 678 N N . LYS A 1 86 ? -7.321 8.242 -7.848 1.00 84.50 86 LYS A N 1
ATOM 679 C CA . LYS A 1 86 ? -6.376 9.267 -7.336 1.00 84.50 86 LYS A CA 1
ATOM 680 C C . LYS A 1 86 ? -5.840 8.928 -5.927 1.00 84.50 86 LYS A C 1
ATOM 682 O O . LYS A 1 86 ? -5.998 9.705 -4.989 1.00 84.50 86 LYS A O 1
ATOM 687 N N . SER A 1 87 ? -5.283 7.728 -5.768 1.00 88.88 87 SER A N 1
ATOM 688 C CA . SER A 1 87 ? -4.953 7.123 -4.466 1.00 88.88 87 SER A CA 1
ATOM 689 C C . SER A 1 87 ? -3.471 7.144 -4.108 1.00 88.88 87 SER A C 1
ATOM 691 O O . SER A 1 87 ? -3.059 6.506 -3.143 1.00 88.88 87 SER A O 1
ATOM 693 N N . THR A 1 88 ? -2.642 7.861 -4.872 1.00 90.19 88 THR A N 1
ATOM 694 C CA . THR A 1 88 ? -1.192 7.890 -4.641 1.00 90.19 88 THR A CA 1
ATOM 695 C C . THR A 1 88 ? -0.842 8.309 -3.217 1.00 90.19 88 THR A C 1
ATOM 697 O O . THR A 1 88 ? -0.108 7.579 -2.550 1.00 90.19 88 THR A O 1
ATOM 700 N N . ASP A 1 89 ? -1.414 9.410 -2.731 1.00 91.12 89 ASP A N 1
ATOM 701 C CA . ASP A 1 89 ? -1.141 9.905 -1.379 1.00 91.12 89 ASP A CA 1
ATOM 702 C C . ASP A 1 89 ? -1.752 9.021 -0.294 1.00 91.12 89 ASP A C 1
ATOM 704 O O . ASP A 1 89 ? -1.130 8.847 0.752 1.00 91.12 89 ASP A O 1
ATOM 708 N N . PHE A 1 90 ? -2.909 8.405 -0.573 1.00 94.75 90 PHE A N 1
ATOM 709 C CA . PHE A 1 90 ? -3.530 7.421 0.313 1.00 94.75 90 PHE A CA 1
ATOM 710 C C . PHE A 1 90 ? -2.578 6.255 0.585 1.00 94.75 90 PHE A C 1
ATOM 712 O O . PHE A 1 90 ? -2.178 6.029 1.726 1.00 94.75 90 PHE A O 1
ATOM 719 N N . TRP A 1 91 ? -2.158 5.561 -0.476 1.00 95.44 91 TRP A N 1
ATOM 720 C CA . TRP A 1 91 ? -1.278 4.405 -0.346 1.00 95.44 91 TRP A CA 1
ATOM 721 C C . TRP A 1 91 ? 0.045 4.790 0.297 1.00 95.44 91 TRP A C 1
ATOM 723 O O . TRP A 1 91 ? 0.516 4.091 1.183 1.00 95.44 91 TRP A O 1
ATOM 733 N N . ARG A 1 92 ? 0.643 5.915 -0.107 1.00 94.31 92 ARG A N 1
ATOM 734 C CA . ARG A 1 92 ? 1.926 6.350 0.450 1.00 94.31 92 ARG A CA 1
ATOM 735 C C . ARG A 1 92 ? 1.829 6.650 1.938 1.00 94.31 92 ARG A C 1
ATOM 737 O O . ARG A 1 92 ? 2.627 6.122 2.700 1.00 94.31 92 ARG A O 1
ATOM 744 N N . SER A 1 93 ? 0.888 7.494 2.340 1.00 94.38 93 SER A N 1
ATOM 745 C CA . SER A 1 93 ? 0.881 8.087 3.682 1.00 94.38 93 SER A CA 1
ATOM 746 C C . SER A 1 93 ? 0.143 7.250 4.721 1.00 94.38 93 SER A C 1
ATOM 748 O O . SER A 1 93 ? 0.411 7.405 5.907 1.00 94.38 93 SER A O 1
ATOM 750 N N . HIS A 1 94 ? -0.776 6.379 4.298 1.00 95.88 94 HIS A N 1
ATOM 751 C CA . HIS A 1 94 ? -1.668 5.659 5.215 1.00 95.88 94 HIS A CA 1
ATOM 752 C C . HIS A 1 94 ? -1.544 4.137 5.138 1.00 95.88 94 HIS A C 1
ATOM 754 O O . HIS A 1 94 ? -2.098 3.447 5.991 1.00 95.88 94 HIS A O 1
ATOM 760 N N . VAL A 1 95 ? -0.790 3.616 4.163 1.00 96.94 95 VAL A N 1
ATOM 761 C CA . VAL A 1 95 ? -0.528 2.177 4.045 1.00 96.94 95 VAL A CA 1
ATOM 762 C C . VAL A 1 95 ? 0.969 1.881 4.006 1.00 96.94 95 VAL A C 1
ATOM 764 O O . VAL A 1 95 ? 1.485 1.284 4.934 1.00 96.94 95 VAL A O 1
ATOM 767 N N . LEU A 1 96 ? 1.689 2.328 2.977 1.00 96.25 96 LEU A N 1
ATOM 768 C CA . LEU A 1 96 ? 3.039 1.839 2.672 1.00 96.25 96 LEU A CA 1
ATOM 769 C C . LEU A 1 96 ? 4.149 2.415 3.562 1.00 96.25 96 LEU A C 1
ATOM 771 O O . LEU A 1 96 ? 5.131 1.734 3.817 1.00 96.25 96 LEU A O 1
ATOM 775 N N . ARG A 1 97 ? 4.035 3.671 4.013 1.00 94.75 97 ARG A N 1
ATOM 776 C CA . ARG A 1 97 ? 5.036 4.302 4.906 1.00 94.75 97 ARG A CA 1
ATOM 777 C C . ARG A 1 97 ? 4.811 4.007 6.384 1.00 94.75 97 ARG A C 1
ATOM 779 O O . ARG A 1 97 ? 5.568 4.484 7.222 1.00 94.75 97 ARG A O 1
ATOM 786 N N . VAL A 1 98 ? 3.729 3.313 6.707 1.00 94.31 98 VAL A N 1
ATOM 787 C CA . VAL A 1 98 ? 3.264 3.107 8.076 1.00 94.31 98 VAL A CA 1
ATOM 788 C C . VAL A 1 98 ? 3.029 1.622 8.315 1.00 94.31 98 VAL A C 1
ATOM 790 O O . VAL A 1 98 ? 2.963 0.828 7.382 1.00 94.31 98 VAL A O 1
ATOM 793 N N . ARG A 1 99 ? 2.865 1.240 9.583 1.00 94.50 99 ARG A N 1
ATOM 794 C CA . ARG A 1 99 ? 2.710 -0.168 9.984 1.00 94.50 99 ARG A CA 1
ATOM 795 C C . ARG A 1 99 ? 1.485 -0.854 9.370 1.00 94.50 99 ARG A C 1
ATOM 797 O O . ARG A 1 99 ? 1.461 -2.070 9.273 1.00 94.50 99 ARG A O 1
ATOM 804 N N . THR A 1 100 ? 0.489 -0.101 8.901 1.00 96.31 100 THR A N 1
ATOM 805 C CA . THR A 1 100 ? -0.679 -0.658 8.201 1.00 96.31 100 THR A CA 1
ATOM 806 C C . THR A 1 100 ? -0.284 -1.544 7.018 1.00 96.31 100 THR A C 1
ATOM 808 O O . THR A 1 100 ? -0.913 -2.573 6.805 1.00 96.31 100 THR A O 1
ATOM 811 N N . GLY A 1 101 ? 0.761 -1.186 6.264 1.00 94.88 101 GLY A N 1
ATOM 812 C CA . GLY A 1 101 ? 1.206 -1.960 5.104 1.00 94.88 101 GLY A CA 1
ATOM 813 C C . GLY A 1 101 ? 1.766 -3.342 5.444 1.00 94.88 101 GLY A C 1
ATOM 814 O O . GLY A 1 101 ? 1.864 -4.173 4.549 1.00 94.88 101 GLY A O 1
ATOM 815 N N . THR A 1 102 ? 2.098 -3.606 6.713 1.00 95.12 102 THR A N 1
ATOM 816 C CA . THR A 1 102 ? 2.590 -4.916 7.171 1.00 95.12 102 THR A CA 1
ATOM 817 C C . THR A 1 102 ? 1.475 -5.831 7.678 1.00 95.12 102 THR A C 1
ATOM 819 O O . THR A 1 102 ? 1.755 -6.971 8.029 1.00 95.12 102 THR A O 1
ATOM 822 N N . ALA A 1 103 ? 0.233 -5.342 7.750 1.00 97.06 103 ALA A N 1
ATOM 823 C CA . ALA A 1 103 ? -0.929 -6.072 8.249 1.00 97.06 103 ALA A CA 1
ATOM 824 C C . ALA A 1 103 ? -1.994 -6.166 7.140 1.00 97.06 103 ALA A C 1
ATOM 826 O O . ALA A 1 103 ? -2.848 -5.275 7.044 1.00 97.06 103 ALA A O 1
ATOM 827 N N . PRO A 1 104 ? -1.977 -7.211 6.287 1.00 97.44 104 PRO A N 1
ATOM 828 C CA . PRO A 1 104 ? -2.839 -7.260 5.107 1.00 97.44 104 PRO A CA 1
ATOM 829 C C . PRO A 1 104 ? -4.342 -7.090 5.371 1.00 97.44 104 PRO A C 1
ATOM 831 O O . PRO A 1 104 ? -4.969 -6.299 4.661 1.00 97.44 104 PRO A O 1
ATOM 834 N N . PRO A 1 105 ? -4.930 -7.704 6.417 1.00 97.88 105 PRO A N 1
ATOM 835 C CA . PRO A 1 105 ? -6.334 -7.483 6.769 1.00 97.88 105 PRO A CA 1
ATOM 836 C C . PRO A 1 105 ? -6.663 -6.008 7.045 1.00 97.88 105 PRO A C 1
ATOM 838 O O . PRO A 1 105 ? -7.666 -5.485 6.552 1.00 97.88 105 PRO A O 1
ATOM 841 N N . LEU A 1 106 ? -5.779 -5.282 7.743 1.00 97.81 106 LEU A N 1
ATOM 842 C CA . LEU A 1 106 ? -5.940 -3.843 7.974 1.00 97.81 106 LEU A CA 1
ATOM 843 C C . LEU A 1 106 ? -5.775 -3.020 6.699 1.00 97.81 106 LEU A C 1
ATOM 845 O O . LEU A 1 106 ? -6.568 -2.110 6.455 1.00 97.81 106 LEU A O 1
ATOM 849 N N . ALA A 1 107 ? -4.757 -3.311 5.887 1.00 97.75 107 ALA A N 1
ATOM 850 C CA . ALA A 1 107 ? -4.543 -2.609 4.626 1.00 97.75 107 ALA A CA 1
ATOM 851 C C . ALA A 1 107 ? -5.751 -2.771 3.692 1.00 97.75 107 ALA A C 1
ATOM 853 O O . ALA A 1 107 ? -6.209 -1.787 3.106 1.00 97.75 107 ALA A O 1
ATOM 854 N N . ARG A 1 108 ? -6.317 -3.984 3.607 1.00 97.88 108 ARG A N 1
ATOM 855 C CA . ARG A 1 108 ? -7.556 -4.261 2.871 1.00 97.88 108 ARG A CA 1
ATOM 856 C C . ARG A 1 108 ? -8.739 -3.498 3.444 1.00 97.88 108 ARG A C 1
ATOM 858 O O . ARG A 1 108 ? -9.418 -2.812 2.684 1.00 97.88 108 ARG A O 1
ATOM 865 N N . ALA A 1 109 ? -8.975 -3.579 4.753 1.00 97.81 109 ALA A N 1
ATOM 866 C CA . ALA A 1 109 ? -10.082 -2.889 5.411 1.00 97.81 109 ALA A CA 1
ATOM 867 C C . ALA A 1 109 ? -10.028 -1.370 5.180 1.00 97.81 109 ALA A C 1
ATOM 869 O O . ALA A 1 109 ? -11.021 -0.764 4.771 1.00 97.81 109 ALA A O 1
ATOM 870 N N . LEU A 1 110 ? -8.852 -0.763 5.356 1.00 97.31 110 LEU A N 1
ATOM 871 C CA . LEU A 1 110 ? -8.645 0.665 5.142 1.00 97.31 110 LEU A CA 1
ATOM 872 C C . LEU A 1 110 ? -8.824 1.061 3.668 1.00 97.31 110 LEU A C 1
ATOM 874 O O . LEU A 1 110 ? -9.433 2.090 3.374 1.00 97.31 110 LEU A O 1
ATOM 878 N N . ALA A 1 111 ? -8.324 0.251 2.732 1.00 96.81 111 ALA A N 1
ATOM 879 C CA . ALA A 1 111 ? -8.462 0.501 1.300 1.00 96.81 111 ALA A CA 1
ATOM 880 C C . ALA A 1 111 ? -9.911 0.347 0.808 1.00 96.81 111 ALA A C 1
ATOM 882 O O . ALA A 1 111 ? -10.377 1.180 0.031 1.00 96.81 111 ALA A O 1
ATOM 883 N N . VAL A 1 112 ? -10.637 -0.670 1.284 1.00 96.38 112 VAL A N 1
ATOM 884 C CA . VAL A 1 112 ? -12.072 -0.857 1.009 1.00 96.38 112 VAL A CA 1
ATOM 885 C C . VAL A 1 112 ? -12.871 0.321 1.557 1.00 96.38 112 VAL A C 1
ATOM 887 O O . VAL A 1 112 ? -13.643 0.921 0.814 1.00 96.38 112 VAL A O 1
ATOM 890 N N . MET A 1 113 ? -12.617 0.730 2.805 1.00 95.88 113 MET A N 1
ATOM 891 C CA . MET A 1 113 ? -13.257 1.909 3.395 1.00 95.88 113 MET A CA 1
ATOM 892 C C . MET A 1 113 ? -13.004 3.161 2.551 1.00 95.88 113 MET A C 1
ATOM 894 O O . MET A 1 113 ? -13.952 3.857 2.205 1.00 95.88 113 MET A O 1
ATOM 898 N N . GLN A 1 114 ? -11.759 3.419 2.143 1.00 95.25 114 GLN A N 1
ATOM 899 C CA . GLN A 1 114 ? -11.437 4.610 1.354 1.00 95.25 114 GLN A CA 1
ATOM 900 C C . GLN A 1 114 ? -11.994 4.563 -0.078 1.00 95.25 114 GLN A C 1
ATOM 902 O O . GLN A 1 114 ? -12.245 5.615 -0.671 1.00 95.25 114 GLN A O 1
ATOM 907 N N . ARG A 1 115 ? -12.171 3.368 -0.655 1.00 94.44 115 ARG A N 1
ATOM 908 C CA . ARG A 1 115 ? -12.836 3.177 -1.951 1.00 94.44 115 ARG A CA 1
ATOM 909 C C . ARG A 1 115 ? -14.324 3.507 -1.852 1.00 94.44 115 ARG A C 1
ATOM 911 O O . ARG A 1 115 ? -14.822 4.262 -2.680 1.00 94.44 115 ARG A O 1
ATOM 918 N N . ASP A 1 116 ? -14.994 2.948 -0.848 1.00 93.19 116 ASP A N 1
ATOM 919 C CA . ASP A 1 116 ? -16.455 2.974 -0.733 1.00 93.19 116 ASP A CA 1
ATOM 920 C C . ASP A 1 116 ? -16.956 4.261 -0.055 1.00 93.19 116 ASP A C 1
ATOM 922 O O . ASP A 1 116 ? -18.035 4.752 -0.362 1.00 93.19 116 ASP A O 1
ATO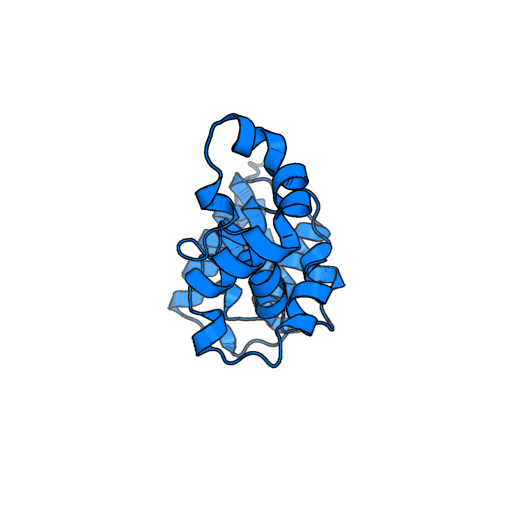M 926 N N . ASN A 1 117 ? -16.154 4.840 0.842 1.00 92.06 117 ASN A N 1
ATOM 927 C CA . ASN A 1 117 ? -16.480 6.009 1.656 1.00 92.06 117 ASN A CA 1
ATOM 928 C C . ASN A 1 117 ? -15.264 6.934 1.801 1.00 92.06 117 ASN A C 1
ATOM 930 O O . ASN A 1 117 ? -14.705 7.107 2.886 1.00 92.06 117 ASN A O 1
ATOM 934 N N . ARG A 1 118 ? -14.840 7.524 0.681 1.00 91.75 118 ARG A N 1
ATOM 935 C CA . ARG A 1 118 ? -13.620 8.332 0.604 1.00 91.75 118 ARG A CA 1
ATOM 936 C C . ARG A 1 118 ? -13.612 9.472 1.627 1.00 91.75 118 ARG A C 1
ATOM 938 O O . ARG A 1 118 ? -14.385 10.420 1.514 1.00 91.75 118 ARG A O 1
ATOM 945 N N . LEU A 1 119 ? -12.656 9.430 2.550 1.00 92.81 119 LEU A N 1
ATOM 946 C CA . LEU A 1 119 ? -12.388 10.527 3.472 1.00 92.81 119 LEU A CA 1
ATOM 947 C C . LEU A 1 119 ? -11.551 11.625 2.809 1.00 92.81 119 LEU A C 1
ATOM 949 O O . LEU A 1 119 ? -10.675 11.351 1.973 1.00 92.81 119 LEU A O 1
ATOM 953 N N . ALA A 1 120 ? -11.806 12.869 3.217 1.00 91.31 120 ALA A N 1
ATOM 954 C CA . ALA A 1 120 ? -10.943 13.996 2.903 1.00 91.31 120 ALA A CA 1
ATOM 955 C C . ALA A 1 120 ? -9.588 13.852 3.616 1.00 91.31 120 ALA A C 1
ATOM 957 O O . ALA A 1 120 ? -9.440 13.105 4.584 1.00 91.31 120 ALA A O 1
ATOM 958 N N . THR A 1 121 ? -8.581 14.587 3.137 1.00 89.12 121 THR A N 1
ATOM 959 C CA . THR A 1 121 ? -7.196 14.476 3.620 1.00 89.12 121 THR A CA 1
ATOM 960 C C . THR A 1 121 ? -7.062 14.670 5.129 1.00 89.12 121 THR A C 1
ATOM 962 O O . THR A 1 121 ? -6.246 13.996 5.752 1.00 89.12 121 THR A O 1
ATOM 965 N N . GLN A 1 122 ? -7.826 15.586 5.727 1.00 90.31 122 GLN A N 1
ATOM 966 C CA . GLN A 1 122 ?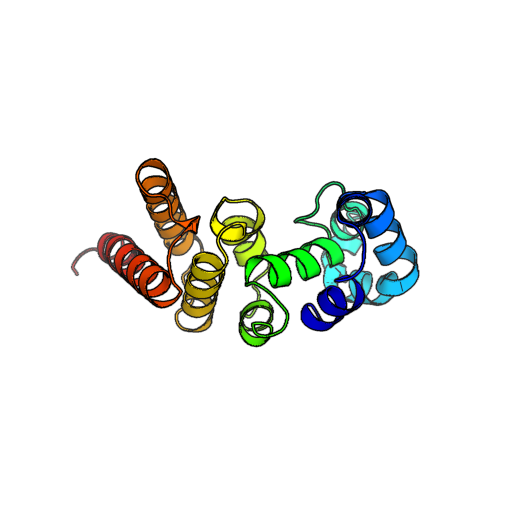 -7.735 15.825 7.164 1.00 90.31 122 GLN A CA 1
ATOM 967 C C . GLN A 1 122 ? -8.364 14.682 7.970 1.00 90.31 122 GLN A C 1
ATOM 969 O O . GLN A 1 122 ? -7.733 14.183 8.898 1.00 90.31 122 GLN A O 1
ATOM 974 N N . ASP A 1 123 ? -9.536 14.197 7.566 1.00 93.12 123 ASP A N 1
ATOM 975 C CA . ASP A 1 123 ? -10.245 13.132 8.285 1.00 93.12 123 ASP A CA 1
ATOM 976 C C . ASP A 1 123 ? -9.471 11.811 8.253 1.00 93.12 123 ASP A C 1
ATOM 978 O O . ASP A 1 123 ? -9.317 11.145 9.276 1.00 93.12 123 ASP A O 1
ATOM 982 N N . ILE A 1 124 ? -8.886 11.453 7.102 1.00 94.25 124 ILE A N 1
ATOM 983 C CA . ILE A 1 124 ? -8.064 10.239 7.021 1.00 94.25 124 ILE A CA 1
ATOM 984 C C . ILE A 1 124 ? -6.782 10.338 7.857 1.00 94.25 124 ILE A C 1
ATOM 986 O O . ILE A 1 124 ? -6.287 9.326 8.351 1.00 94.25 124 ILE A O 1
ATOM 990 N N . ARG A 1 125 ? -6.240 11.547 8.053 1.00 93.44 125 ARG A N 1
ATOM 991 C CA . ARG A 1 125 ? -5.105 11.759 8.961 1.00 93.44 125 ARG A CA 1
ATOM 992 C C . ARG A 1 125 ? -5.510 11.541 10.413 1.00 93.44 125 ARG A C 1
ATOM 994 O O . ARG A 1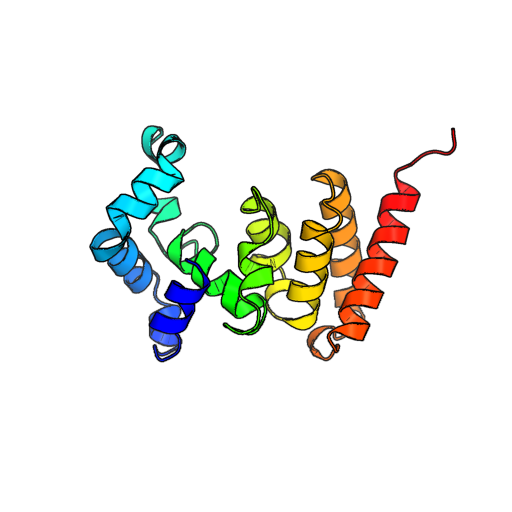 125 ? -4.740 10.922 11.142 1.00 93.44 125 ARG A O 1
ATOM 1001 N N . GLU A 1 126 ? -6.686 12.006 10.831 1.00 95.50 126 GLU A N 1
ATOM 1002 C CA . GLU A 1 126 ? -7.182 11.759 12.191 1.00 95.50 126 GLU A CA 1
ATOM 1003 C C . GLU A 1 126 ? -7.454 10.269 12.432 1.00 95.50 126 GLU A C 1
ATOM 1005 O O . GLU A 1 126 ? -7.001 9.722 13.442 1.00 95.50 126 GLU A O 1
ATOM 1010 N N . LEU A 1 127 ? -8.055 9.576 11.461 1.00 95.94 127 LEU A N 1
ATOM 1011 C CA . LEU A 1 127 ? -8.191 8.118 11.493 1.00 95.94 127 LEU A CA 1
ATOM 1012 C C . LEU A 1 127 ? -6.825 7.426 11.594 1.00 95.94 127 LEU A C 1
ATOM 1014 O O . LEU A 1 127 ? -6.637 6.546 12.432 1.00 95.94 127 LEU A O 1
ATOM 1018 N N . ALA A 1 128 ? -5.840 7.840 10.791 1.00 94.62 128 ALA A N 1
ATOM 1019 C CA . ALA A 1 128 ? -4.498 7.257 10.825 1.00 94.62 128 ALA A CA 1
ATOM 1020 C C . ALA A 1 128 ? -3.805 7.457 12.185 1.00 94.62 128 ALA A C 1
ATOM 1022 O O . ALA A 1 128 ? -3.135 6.545 12.670 1.00 94.62 128 ALA A O 1
ATOM 1023 N N . LYS A 1 129 ? -3.993 8.613 12.837 1.00 95.31 129 LYS A N 1
ATOM 1024 C CA . LYS A 1 129 ? -3.505 8.852 14.206 1.00 95.31 129 LYS A CA 1
ATOM 1025 C C . LYS A 1 129 ? -4.205 7.951 15.220 1.00 95.31 129 LYS A C 1
ATOM 1027 O O . LYS A 1 129 ? -3.551 7.440 16.126 1.00 95.31 129 LYS A O 1
ATOM 1032 N N . ALA A 1 130 ? -5.520 7.762 15.101 1.00 95.81 130 ALA A N 1
ATOM 1033 C CA . ALA A 1 130 ? -6.267 6.847 15.961 1.00 95.81 130 ALA A CA 1
ATOM 1034 C C . ALA A 1 130 ? -5.757 5.407 15.806 1.00 95.81 130 ALA A C 1
ATOM 1036 O O . ALA A 1 130 ? -5.339 4.812 16.794 1.00 95.81 130 ALA A O 1
ATOM 1037 N N . LEU A 1 131 ? -5.632 4.921 14.570 1.00 96.19 131 LEU A N 1
ATOM 1038 C CA . LEU A 1 131 ? -5.081 3.599 14.274 1.00 96.19 131 LEU A CA 1
ATOM 1039 C C . LEU A 1 131 ? -3.651 3.435 14.814 1.00 96.19 131 LEU A C 1
ATOM 1041 O O . LEU A 1 131 ? -3.323 2.407 15.404 1.00 96.19 131 LEU A O 1
ATOM 1045 N N . SER A 1 132 ? -2.802 4.457 14.669 1.00 94.44 132 SER A N 1
ATOM 1046 C CA . SER A 1 132 ? -1.435 4.430 15.202 1.00 94.44 132 SER A CA 1
ATOM 1047 C C . SER A 1 132 ? -1.387 4.354 16.731 1.00 94.44 132 SER A C 1
ATOM 1049 O O . SER A 1 132 ? -0.455 3.758 17.262 1.00 94.44 132 SER A O 1
ATOM 1051 N N . ARG A 1 133 ? -2.366 4.936 17.439 1.00 95.38 133 ARG A N 1
ATOM 1052 C CA . ARG A 1 133 ? -2.504 4.796 18.899 1.00 95.38 133 ARG A CA 1
ATOM 1053 C C . ARG A 1 133 ? -3.001 3.404 19.285 1.00 95.38 133 ARG A C 1
ATOM 1055 O O . ARG A 1 133 ? -2.512 2.838 20.250 1.00 95.38 133 ARG A O 1
ATOM 1062 N N . THR A 1 134 ? -3.915 2.809 18.522 1.00 95.69 134 THR A N 1
ATOM 1063 C CA . THR A 1 134 ? -4.352 1.423 18.764 1.00 95.69 134 THR A CA 1
ATOM 1064 C C . THR A 1 134 ? -3.181 0.444 18.645 1.00 95.69 134 THR A C 1
ATOM 1066 O O . THR A 1 134 ? -2.999 -0.427 19.494 1.00 95.69 134 THR A O 1
ATOM 1069 N N . TRP A 1 135 ? -2.314 0.651 17.651 1.00 93.69 135 TRP A N 1
ATOM 1070 C CA . TRP A 1 135 ? -1.104 -0.144 17.417 1.00 93.69 135 TRP A CA 1
ATOM 1071 C C . TRP A 1 135 ? -0.108 -0.192 18.585 1.00 93.69 135 TRP A C 1
ATOM 1073 O O . TRP A 1 135 ? 0.743 -1.083 18.598 1.00 93.69 135 TRP A O 1
ATOM 1083 N N . THR A 1 136 ? -0.140 0.759 19.527 1.00 92.00 136 THR A N 1
ATOM 10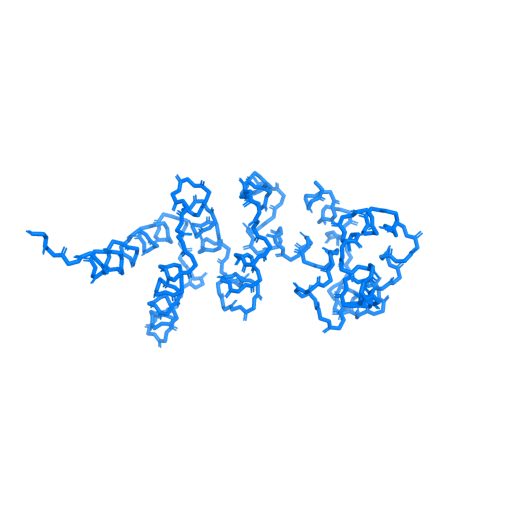84 C CA . THR A 1 136 ? 0.772 0.732 20.685 1.00 92.00 136 THR A CA 1
ATOM 1085 C C . THR A 1 136 ? 0.318 -0.247 21.761 1.00 92.00 136 THR A C 1
ATOM 1087 O O . THR A 1 136 ? 1.141 -0.661 22.567 1.00 92.00 136 THR A O 1
ATOM 1090 N N . ASN A 1 137 ? -0.964 -0.625 21.764 1.00 93.75 137 ASN A N 1
ATOM 1091 C CA . ASN A 1 137 ? -1.566 -1.453 22.812 1.00 93.75 137 ASN A CA 1
ATOM 1092 C C . ASN A 1 137 ? -2.123 -2.785 22.291 1.00 93.75 137 ASN A C 1
ATOM 1094 O O . ASN A 1 137 ? -2.453 -3.660 23.085 1.00 93.75 137 ASN A O 1
ATOM 1098 N N . VAL A 1 138 ? -2.241 -2.943 20.969 1.00 94.12 138 VAL A N 1
ATOM 1099 C CA . VAL A 1 138 ? -2.865 -4.111 20.341 1.00 94.12 138 VAL A CA 1
ATOM 1100 C C . VAL A 1 138 ? -1.974 -4.659 19.231 1.00 94.12 138 VAL A C 1
ATOM 1102 O O . VAL A 1 138 ? -1.448 -3.913 18.401 1.00 94.12 138 VAL A O 1
ATOM 1105 N N . LEU A 1 139 ? -1.838 -5.986 19.183 1.00 93.88 139 LEU A N 1
ATOM 1106 C CA . LEU A 1 139 ? -1.165 -6.675 18.090 1.00 93.88 139 LEU A CA 1
ATOM 1107 C C . LEU A 1 139 ? -2.117 -6.809 16.895 1.00 93.88 139 LEU A C 1
ATOM 1109 O O . LEU A 1 139 ? -2.826 -7.795 16.758 1.00 93.88 139 LEU A O 1
ATOM 1113 N N . LEU A 1 140 ? -2.135 -5.817 16.009 1.00 95.31 140 LEU A N 1
ATOM 1114 C CA . LEU A 1 140 ? -3.085 -5.809 14.889 1.00 95.31 140 LEU A CA 1
ATOM 1115 C C . LEU A 1 140 ? -2.699 -6.734 13.720 1.00 95.31 140 LEU A C 1
ATOM 1117 O O . LEU A 1 140 ? -3.506 -6.963 12.827 1.00 95.31 140 LEU A O 1
ATOM 1121 N N . ASN A 1 141 ? -1.488 -7.303 13.724 1.00 93.62 141 ASN A N 1
ATOM 1122 C CA . ASN A 1 141 ? -1.046 -8.251 12.690 1.00 93.62 141 ASN A CA 1
ATOM 1123 C C . ASN A 1 141 ? -1.797 -9.591 12.720 1.00 93.62 141 ASN A C 1
ATOM 1125 O O . ASN A 1 141 ? -1.772 -10.305 11.724 1.00 93.62 141 ASN A O 1
ATOM 1129 N N . ILE A 1 142 ? -2.429 -9.944 13.844 1.00 95.56 142 ILE A N 1
ATOM 1130 C CA . ILE A 1 142 ? -3.164 -11.212 13.991 1.00 95.56 142 ILE A CA 1
ATOM 1131 C C . ILE A 1 142 ? -4.659 -11.076 13.688 1.00 95.56 142 ILE A C 1
ATOM 1133 O O . ILE A 1 142 ? -5.384 -12.060 13.779 1.00 95.56 142 ILE A O 1
ATOM 1137 N N . TYR A 1 143 ? -5.123 -9.867 13.361 1.00 97.69 143 TYR A N 1
ATOM 1138 C CA . TYR A 1 143 ? -6.535 -9.617 13.094 1.00 97.69 143 TYR A CA 1
ATOM 1139 C C . TYR A 1 143 ? -6.976 -10.327 11.819 1.00 97.69 143 TYR A C 1
ATOM 1141 O O . TYR A 1 143 ? -6.274 -10.317 10.810 1.00 97.69 143 TYR A O 1
ATOM 1149 N N . THR A 1 144 ? -8.183 -10.869 11.845 1.00 97.81 144 THR A N 1
ATOM 1150 C CA . THR A 1 144 ? -8.910 -11.319 10.658 1.00 97.81 144 THR A CA 1
ATOM 1151 C C . THR A 1 144 ? -9.423 -10.130 9.837 1.00 97.81 144 THR A C 1
ATOM 1153 O O . THR A 1 144 ? -9.436 -8.981 10.289 1.00 97.81 144 THR A O 1
ATOM 1156 N N . ASP A 1 145 ? -9.889 -10.386 8.610 1.00 97.25 145 ASP A N 1
ATOM 1157 C CA . ASP A 1 145 ? -10.521 -9.350 7.778 1.00 97.25 145 ASP A CA 1
ATOM 1158 C C . ASP A 1 145 ? -11.758 -8.723 8.432 1.00 97.25 145 ASP A C 1
ATOM 1160 O O . ASP A 1 145 ? -12.020 -7.535 8.244 1.00 97.25 145 ASP A O 1
ATOM 1164 N N . GLU A 1 146 ? -12.530 -9.507 9.183 1.00 97.94 146 GLU A N 1
ATOM 1165 C CA . GLU A 1 146 ? -13.747 -9.037 9.842 1.00 97.94 146 GLU A CA 1
ATOM 1166 C C . GLU A 1 146 ? -13.430 -8.132 11.037 1.00 97.94 146 GLU A C 1
ATOM 1168 O O . GLU A 1 146 ? -13.982 -7.032 11.144 1.00 97.94 146 GLU A O 1
ATOM 1173 N N . GLU A 1 147 ? -12.475 -8.533 11.879 1.00 98.25 147 GLU A N 1
ATOM 1174 C CA . GLU A 1 147 ? -11.991 -7.719 12.999 1.00 98.25 147 GLU A CA 1
ATOM 1175 C C . GLU A 1 147 ? -11.348 -6.423 12.496 1.00 98.25 147 GLU A C 1
ATOM 1177 O O . GLU A 1 147 ? -11.636 -5.340 13.005 1.00 98.25 147 GLU A O 1
ATOM 1182 N N . ALA A 1 148 ? -10.533 -6.503 11.438 1.00 98.12 148 ALA A N 1
ATOM 1183 C CA . ALA A 1 148 ? -9.911 -5.339 10.818 1.00 98.12 148 ALA A CA 1
ATOM 1184 C C . ALA A 1 148 ? -10.951 -4.351 10.269 1.00 98.12 148 ALA A C 1
ATOM 1186 O O . ALA A 1 148 ? -10.829 -3.143 10.476 1.00 98.12 148 ALA A O 1
ATOM 1187 N N . ARG A 1 149 ? -11.999 -4.836 9.591 1.00 97.94 149 ARG A N 1
ATOM 1188 C CA . ARG A 1 149 ? -13.097 -3.983 9.102 1.00 97.94 149 ARG A CA 1
ATOM 1189 C C . ARG A 1 149 ? -13.869 -3.338 10.242 1.00 97.94 149 ARG A C 1
ATOM 1191 O O . ARG A 1 149 ? -14.171 -2.148 10.152 1.00 97.94 149 ARG A O 1
ATOM 1198 N N . SER A 1 150 ? -14.164 -4.103 11.288 1.00 98.06 150 SER A N 1
ATOM 1199 C CA . SER A 1 150 ? -14.881 -3.613 12.466 1.00 98.06 150 SER A CA 1
ATOM 1200 C C . SER A 1 150 ? -14.093 -2.504 13.157 1.00 98.06 150 SER A C 1
ATOM 1202 O O . SER A 1 150 ? -14.631 -1.417 13.353 1.00 98.06 150 SER A O 1
ATOM 1204 N N . LEU A 1 151 ? -12.792 -2.716 13.379 1.00 97.94 151 LEU A N 1
ATOM 1205 C CA . LEU A 1 151 ? -11.902 -1.714 13.960 1.00 97.94 151 LEU A CA 1
ATOM 1206 C C . LEU A 1 151 ? -11.816 -0.444 13.102 1.00 97.94 151 LEU A C 1
ATOM 1208 O O . LEU A 1 151 ? -11.935 0.663 13.618 1.00 97.94 151 LEU A O 1
ATOM 1212 N N . ILE A 1 152 ? -11.610 -0.569 11.785 1.00 97.69 152 ILE A N 1
ATOM 1213 C CA . ILE A 1 152 ? -11.526 0.605 10.899 1.00 97.69 152 ILE A CA 1
ATOM 1214 C C . ILE A 1 152 ? -12.840 1.393 10.898 1.00 97.69 152 ILE A C 1
ATOM 1216 O O . ILE A 1 152 ? -12.806 2.624 10.856 1.00 97.69 152 ILE A O 1
ATOM 1220 N N . LYS A 1 153 ? -13.986 0.705 10.953 1.00 96.88 153 LYS A N 1
ATOM 1221 C CA . LYS A 1 153 ? -15.299 1.346 11.052 1.00 96.88 153 LYS A CA 1
ATOM 1222 C C . LYS A 1 153 ? -15.452 2.096 12.377 1.00 96.88 153 LYS A C 1
ATOM 1224 O O . LYS A 1 153 ? -15.775 3.276 12.347 1.00 96.88 153 LYS A O 1
ATOM 1229 N N . GLU A 1 154 ? -15.157 1.448 13.500 1.00 96.75 154 GLU A N 1
ATOM 1230 C CA . GLU A 1 154 ? -15.212 2.052 14.836 1.00 96.75 154 GLU A CA 1
ATOM 1231 C C . GLU A 1 154 ? -14.343 3.314 14.916 1.00 96.75 154 GLU A C 1
ATOM 1233 O O . GLU A 1 154 ? -14.843 4.402 15.200 1.00 96.75 154 GLU A O 1
ATOM 1238 N N . LEU A 1 155 ? -13.062 3.210 14.544 1.00 96.38 155 LEU A N 1
ATOM 1239 C CA . LEU A 1 155 ? -12.135 4.345 14.572 1.00 96.38 155 LEU A CA 1
ATOM 1240 C C . LEU A 1 155 ? -12.565 5.481 13.637 1.00 96.38 155 LEU A C 1
ATOM 1242 O O . LEU A 1 155 ? -12.328 6.656 13.929 1.00 96.38 155 LEU A O 1
ATOM 1246 N N . ARG A 1 156 ? -13.181 5.159 12.495 1.00 94.56 156 ARG A N 1
ATOM 1247 C CA . ARG A 1 156 ? -13.742 6.163 11.587 1.00 94.56 156 ARG A CA 1
ATOM 1248 C C . ARG A 1 156 ? -14.900 6.903 12.239 1.00 94.56 156 ARG A C 1
ATOM 1250 O O . ARG A 1 156 ? -14.906 8.130 12.209 1.00 94.56 156 ARG A O 1
ATOM 1257 N N . ASP A 1 157 ? -15.851 6.178 12.810 1.00 93.50 157 ASP A N 1
ATOM 1258 C CA . ASP A 1 157 ? -17.044 6.768 13.413 1.00 93.50 157 ASP A CA 1
ATOM 1259 C C . ASP A 1 157 ? -16.653 7.666 14.604 1.00 93.50 157 ASP A C 1
ATOM 1261 O O . ASP A 1 157 ? -17.148 8.788 14.726 1.00 93.50 157 ASP A O 1
ATOM 1265 N N . GLU A 1 158 ? -15.661 7.257 15.402 1.00 92.38 158 GLU A N 1
ATOM 1266 C CA . GLU A 1 158 ? -15.108 8.079 16.485 1.00 92.38 158 GLU A CA 1
ATOM 1267 C C . GLU A 1 158 ? -14.406 9.353 16.002 1.00 92.38 158 GLU A C 1
ATOM 1269 O O . GLU A 1 158 ? -14.488 10.395 16.655 1.00 92.38 158 GLU A O 1
ATOM 1274 N N . THR A 1 159 ? -13.662 9.282 14.897 1.00 90.56 159 THR A N 1
ATOM 1275 C CA . THR A 1 159 ? -12.843 10.409 14.425 1.00 90.56 159 THR A CA 1
ATOM 1276 C C . THR A 1 159 ? -13.641 11.402 13.591 1.00 90.56 159 THR A C 1
ATOM 1278 O O . THR A 1 159 ? -13.479 12.606 13.780 1.00 90.56 159 THR A O 1
ATOM 1281 N N . VAL A 1 160 ? -14.544 10.922 12.735 1.00 81.69 160 VAL A N 1
ATOM 1282 C CA . VAL A 1 160 ? -15.416 11.758 11.894 1.00 81.69 160 VAL A CA 1
ATOM 1283 C C . VAL A 1 160 ? -16.593 12.325 12.699 1.00 81.69 160 VAL A C 1
ATOM 1285 O O . VAL A 1 160 ? -17.012 13.462 12.477 1.00 81.69 160 VAL A O 1
ATOM 1288 N N . GLY A 1 161 ? -17.097 11.584 13.694 1.00 67.06 161 GLY A N 1
ATOM 1289 C CA . GLY A 1 161 ? -18.130 12.075 14.612 1.00 67.06 161 GLY A CA 1
ATOM 1290 C C . GLY A 1 161 ? -17.656 13.230 15.501 1.00 67.06 161 GLY A C 1
ATOM 1291 O O . GLY A 1 161 ? -18.459 14.070 15.896 1.00 67.06 161 GLY A O 1
ATOM 1292 N N . ARG A 1 162 ? -16.347 13.328 15.775 1.00 59.59 162 ARG A N 1
ATOM 1293 C CA . ARG A 1 162 ? -15.751 14.416 16.574 1.00 59.59 162 ARG A CA 1
ATOM 1294 C C . ARG A 1 162 ? -15.466 15.695 15.780 1.00 59.59 162 ARG A C 1
ATOM 1296 O O . ARG A 1 162 ? -15.329 16.748 16.394 1.00 59.59 162 ARG A O 1
ATOM 1303 N N . THR A 1 163 ? -15.362 15.635 14.450 1.00 54.94 163 THR A N 1
ATOM 1304 C CA . THR A 1 163 ? -15.060 16.802 13.595 1.00 54.94 163 THR A CA 1
ATOM 1305 C C . THR A 1 163 ? -16.294 17.555 13.095 1.00 54.94 163 THR A C 1
ATOM 1307 O O . THR A 1 163 ? -16.144 18.640 12.534 1.00 54.94 163 THR A O 1
ATOM 1310 N N . THR A 1 164 ? -17.508 17.047 13.332 1.00 50.41 164 THR A N 1
ATOM 1311 C CA . THR A 1 164 ? -18.754 17.757 13.003 1.00 50.41 164 THR A CA 1
ATOM 1312 C C . THR A 1 164 ? -19.311 18.421 14.269 1.00 50.41 164 THR A C 1
ATOM 1314 O O . THR A 1 164 ? -19.854 17.712 15.116 1.00 50.41 164 THR A O 1
ATOM 1317 N N . PRO A 1 165 ? -19.191 19.750 14.464 1.00 42.22 165 PRO A N 1
ATOM 1318 C CA . PRO A 1 165 ? -19.883 20.405 15.567 1.00 42.22 165 PRO A CA 1
ATOM 1319 C C . PRO A 1 165 ? -21.396 20.264 15.363 1.00 42.22 165 PRO A C 1
ATOM 1321 O O . PRO A 1 165 ? -21.889 20.396 14.238 1.00 42.22 165 PRO A O 1
ATOM 1324 N N . ALA A 1 166 ? -22.120 19.981 16.450 1.00 48.75 166 ALA A N 1
ATOM 1325 C CA . ALA A 1 166 ? -23.574 20.057 16.472 1.00 48.75 166 ALA A CA 1
ATOM 1326 C C . ALA A 1 166 ? -24.001 21.423 15.911 1.00 48.75 166 ALA A C 1
ATOM 1328 O O . ALA A 1 166 ? -23.505 22.458 16.363 1.00 48.75 166 ALA A O 1
ATOM 1329 N N . ARG A 1 167 ? -24.837 21.396 14.870 1.00 39.94 167 ARG A N 1
ATOM 1330 C CA . ARG A 1 167 ? -25.486 22.595 14.336 1.00 39.94 167 ARG A CA 1
ATOM 1331 C C . ARG A 1 167 ? -26.554 23.088 15.295 1.00 39.94 167 ARG A C 1
ATOM 1333 O O . ARG A 1 167 ? -27.235 22.219 15.882 1.00 39.94 167 ARG A O 1
#

Foldseek 3Di:
DLQVLQVVCVPPDVVLLQDQVNQLCCCVPPVVVVQCVVCVVVVVVVNSCQQRTCVNLLSHVSSVSNLLQVLLPHSVLVCLSPQAPPCSCVCSPQARVDCSSVANLLSSLSSVCCNVPNDDPVLVVQLSVLVVVCVVPDDRNPDDNVRSNVSSVVSSCVSVVVPDPDD

Radius of gyration: 17.0 Å; chains: 1; bounding box: 45×38×44 Å

Secondary structure (DSSP, 8-state):
-HHHHHHHHTTS-HHHHT-HHHHHHHHHHTSHHHHHHHTHHHHTTT--HHHH-GGGTTTSHHHHHHHHHHHHTSGGGHHHHT-STT-HHHIIIIIITSGGGG-HHHHHHHHHHHHHSPPPHHHHHHHHHHHHHHTTTS-GGG--HHHHHHHHHHHHHHHHHHHS---

Sequence (167 aa):
MSKAVYEALECVPAEVLDDPGFWRYLSLRYFWDFIAWREEKAFANGNHMKYVDGEKSVECVLTRMYLRMAAVGGPEHAGIAGGIPKSTDFWRSHVLRVRTGTAPPLARALAVMQRDNRLATQDIRELAKALSRTWTNVLLNIYTDEEARSLIKELRDETVGRTTPAR